Protein AF-A0A2G1XJP1-F1 (afdb_monomer_lite)

Secondary structure (DSSP, 8-state):
--SSS-EEEE-TTS-EEEE-----TT--SEEE-----SSHHHH-TT-------

Foldseek 3Di:
DPQQQWKWFQAPVRDTDTDGDDDDPPDPGDIDHDDDDPDPVRPVVVDDDDDPD

Organism: Streptomyces cinnamoneus (NCBI:txid53446)

Radius of gyration: 12.9 Å; chains: 1; bounding box: 23×26×33 Å

Structure (mmCIF, N/CA/C/O backbone):
data_AF-A0A2G1XJP1-F1
#
_entry.id   AF-A0A2G1XJP1-F1
#
loop_
_atom_site.group_PDB
_atom_site.id
_atom_site.type_symbol
_atom_site.label_atom_id
_atom_site.label_alt_id
_atom_site.label_comp_id
_atom_site.label_asym_id
_atom_site.label_entity_id
_atom_site.label_seq_id
_atom_site.pdbx_PDB_ins_code
_atom_site.Cartn_x
_atom_site.Cartn_y
_atom_site.Cartn_z
_atom_site.occupancy
_atom_site.B_iso_or_equiv
_atom_site.auth_seq_id
_atom_site.auth_comp_id
_atom_site.auth_asym_id
_atom_site.auth_atom_id
_atom_site.pdbx_PDB_model_num
ATOM 1 N N . MET A 1 1 ? -6.870 13.738 0.064 1.00 80.62 1 MET A N 1
ATOM 2 C CA . MET A 1 1 ? -5.600 13.487 0.773 1.00 80.62 1 MET A CA 1
ATOM 3 C C . MET A 1 1 ? -4.560 13.102 -0.251 1.00 80.62 1 MET A C 1
ATOM 5 O O . MET A 1 1 ? -4.945 12.581 -1.292 1.00 80.62 1 MET A O 1
ATOM 9 N N . ASP A 1 2 ? -3.294 13.381 0.021 1.00 89.00 2 ASP A N 1
ATOM 10 C CA . ASP A 1 2 ? -2.199 12.886 -0.807 1.00 89.00 2 ASP A CA 1
ATOM 11 C C . ASP A 1 2 ? -1.824 11.480 -0.323 1.00 89.00 2 ASP A C 1
ATOM 13 O O . ASP A 1 2 ? -1.360 11.313 0.802 1.00 89.00 2 ASP A O 1
ATOM 17 N N . LEU A 1 3 ? -2.090 10.473 -1.155 1.00 88.25 3 LEU A N 1
ATOM 18 C CA . LEU A 1 3 ? -1.854 9.063 -0.837 1.00 88.25 3 LEU A CA 1
ATOM 19 C C . LEU A 1 3 ? -0.373 8.687 -0.823 1.00 88.25 3 LEU A C 1
ATOM 21 O O . LEU A 1 3 ? -0.005 7.722 -0.161 1.00 88.25 3 LEU A O 1
ATOM 25 N N . PHE A 1 4 ? 0.464 9.433 -1.541 1.00 91.44 4 PHE A N 1
ATOM 26 C CA . PHE A 1 4 ? 1.906 9.200 -1.572 1.00 91.44 4 PHE A CA 1
ATOM 27 C C . PHE A 1 4 ? 2.599 9.852 -0.373 1.00 91.44 4 PHE A C 1
ATOM 29 O O . PHE A 1 4 ? 3.654 9.396 0.057 1.00 91.44 4 PHE A O 1
ATOM 36 N N . ALA A 1 5 ? 1.993 10.897 0.199 1.00 92.69 5 ALA A N 1
ATOM 37 C CA . ALA A 1 5 ? 2.513 11.598 1.371 1.00 92.69 5 ALA A CA 1
ATOM 38 C C . ALA A 1 5 ? 1.883 11.151 2.706 1.00 92.69 5 ALA A C 1
ATOM 40 O O . ALA A 1 5 ? 2.189 11.731 3.747 1.00 92.69 5 ALA A O 1
ATOM 41 N N . SER A 1 6 ? 0.969 10.175 2.705 1.00 93.62 6 SER A N 1
ATOM 42 C CA . SER A 1 6 ? 0.238 9.731 3.902 1.00 93.62 6 SER A CA 1
ATOM 43 C C . SER A 1 6 ? 0.149 8.215 3.983 1.00 93.62 6 SER A C 1
ATOM 45 O O . SER A 1 6 ? 0.040 7.534 2.967 1.00 93.62 6 SER A O 1
ATOM 47 N N . PHE A 1 7 ? 0.106 7.690 5.205 1.00 93.88 7 PHE A N 1
ATOM 48 C CA . PHE A 1 7 ? -0.384 6.331 5.430 1.00 93.88 7 PHE A CA 1
ATOM 49 C C . PHE A 1 7 ? -1.893 6.370 5.624 1.00 93.88 7 PHE A C 1
ATOM 51 O O . PHE A 1 7 ? -2.431 7.333 6.173 1.00 93.88 7 PHE A O 1
ATOM 58 N N . VAL A 1 8 ? -2.578 5.309 5.209 1.00 93.81 8 VAL A N 1
ATOM 59 C CA . VAL A 1 8 ? -3.989 5.109 5.542 1.00 93.81 8 VAL A CA 1
ATOM 60 C C . VAL A 1 8 ? -4.082 4.077 6.651 1.00 93.81 8 VAL A C 1
ATOM 62 O O . VAL A 1 8 ? -3.709 2.922 6.468 1.00 93.81 8 VAL A O 1
ATOM 65 N N . HIS A 1 9 ? -4.587 4.498 7.807 1.00 93.94 9 HIS A N 1
ATOM 66 C CA . HIS A 1 9 ? -4.885 3.612 8.922 1.00 93.94 9 HIS A CA 1
ATOM 67 C C . HIS A 1 9 ? -6.311 3.083 8.797 1.00 93.94 9 HIS A C 1
ATOM 69 O O . HIS A 1 9 ? -7.270 3.857 8.846 1.00 93.94 9 HIS A O 1
ATOM 75 N N . LEU A 1 10 ? -6.441 1.770 8.633 1.00 93.81 10 LEU A N 1
ATOM 76 C CA . LEU A 1 10 ? -7.711 1.056 8.616 1.00 93.81 10 LEU A CA 1
ATOM 77 C C . LEU A 1 10 ? -7.961 0.475 10.006 1.00 93.81 10 LEU A C 1
ATOM 79 O O . LEU A 1 10 ? -7.276 -0.450 10.454 1.00 93.81 10 LEU A O 1
ATOM 83 N N . ARG A 1 11 ? -8.943 1.045 10.699 1.00 92.88 11 ARG A N 1
ATOM 84 C CA . ARG A 1 11 ? -9.270 0.688 12.078 1.00 92.88 11 ARG A CA 1
ATOM 85 C C . ARG A 1 11 ? -10.199 -0.527 12.134 1.00 92.88 11 ARG A C 1
ATOM 87 O O . ARG A 1 11 ? -10.991 -0.727 11.212 1.00 92.88 11 ARG A O 1
ATOM 94 N N . PRO A 1 12 ? -10.185 -1.296 13.240 1.00 92.56 12 PRO A N 1
ATOM 95 C CA . PRO A 1 12 ? -11.082 -2.442 13.423 1.00 92.56 12 PRO A CA 1
ATOM 96 C C . PRO A 1 12 ? -12.580 -2.108 13.315 1.00 92.56 12 PRO A C 1
ATOM 98 O O . PRO A 1 12 ? -13.387 -2.980 13.014 1.00 92.56 12 PRO A O 1
ATOM 101 N N . ASP A 1 13 ? -12.959 -0.846 13.539 1.00 94.19 13 ASP A N 1
ATOM 102 C CA . ASP A 1 13 ? -14.335 -0.351 13.411 1.00 94.19 13 ASP A CA 1
ATOM 103 C C . ASP A 1 13 ? -14.736 0.023 11.969 1.00 94.19 13 ASP A C 1
ATOM 105 O O . ASP A 1 13 ? -15.823 0.555 11.741 1.00 94.19 13 ASP A O 1
ATOM 109 N N . GLY A 1 14 ? -13.864 -0.246 10.994 1.00 92.75 14 GLY A N 1
ATOM 110 C CA . GLY A 1 14 ? -14.095 0.016 9.576 1.00 92.75 14 GLY A CA 1
ATOM 111 C C . GLY A 1 14 ? -13.808 1.454 9.141 1.00 92.75 14 GLY A C 1
ATOM 112 O O . GLY A 1 14 ? -14.022 1.785 7.975 1.00 92.75 14 GLY A O 1
ATOM 113 N N . ARG A 1 15 ? -13.319 2.328 10.033 1.00 95.00 15 ARG A N 1
ATOM 114 C CA . ARG A 1 15 ? -12.907 3.685 9.646 1.00 95.00 15 ARG A CA 1
ATOM 115 C C . ARG A 1 15 ? -11.533 3.684 8.984 1.00 95.00 15 ARG A C 1
ATOM 117 O O . ARG A 1 15 ? -10.627 2.972 9.407 1.00 95.00 15 ARG A O 1
ATOM 124 N N . ALA A 1 16 ? -11.377 4.558 7.995 1.00 94.00 16 ALA A N 1
ATOM 125 C CA . ALA A 1 16 ? -10.107 4.856 7.348 1.00 94.00 16 ALA A CA 1
ATOM 126 C C . ALA A 1 16 ? -9.687 6.295 7.671 1.00 94.00 16 ALA A C 1
ATOM 128 O O . ALA A 1 16 ? -10.496 7.217 7.534 1.00 94.00 16 ALA A O 1
ATOM 129 N N . GLN A 1 17 ? -8.437 6.496 8.085 1.00 93.81 17 GLN A N 1
ATOM 130 C CA . GLN A 1 17 ? -7.890 7.820 8.386 1.00 93.81 17 GLN A CA 1
ATOM 131 C C . GLN A 1 17 ? -6.510 8.000 7.748 1.00 93.81 17 GLN A C 1
ATOM 133 O O . GLN A 1 17 ? -5.684 7.094 7.791 1.00 93.81 17 GLN A O 1
ATOM 138 N N . ALA A 1 18 ? -6.268 9.172 7.157 1.00 94.44 18 ALA A N 1
ATOM 139 C CA . ALA A 1 18 ? -4.943 9.562 6.686 1.00 94.44 18 ALA A CA 1
ATOM 140 C C . ALA A 1 18 ? -4.09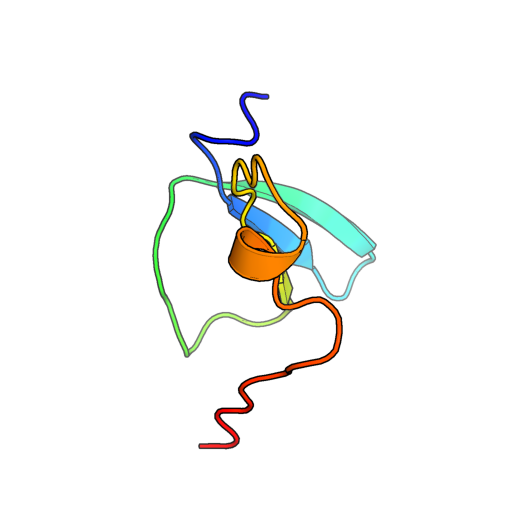0 10.031 7.864 1.00 94.44 18 ALA A C 1
ATOM 142 O O . ALA A 1 18 ? -4.534 10.879 8.638 1.00 94.44 18 ALA A O 1
ATOM 143 N N . GLU A 1 19 ? -2.877 9.511 7.966 1.00 92.38 19 GLU A N 1
ATOM 144 C CA . GLU A 1 19 ? -1.935 9.819 9.036 1.00 92.38 19 GLU A CA 1
ATOM 145 C C . GLU A 1 19 ? -0.563 10.165 8.458 1.00 92.38 19 GLU A C 1
ATOM 147 O O . GLU A 1 19 ? -0.212 9.775 7.337 1.00 92.38 19 GLU A O 1
ATOM 152 N N . GLN A 1 20 ? 0.238 10.875 9.253 1.00 91.38 20 GLN A N 1
ATOM 153 C CA . GLN A 1 20 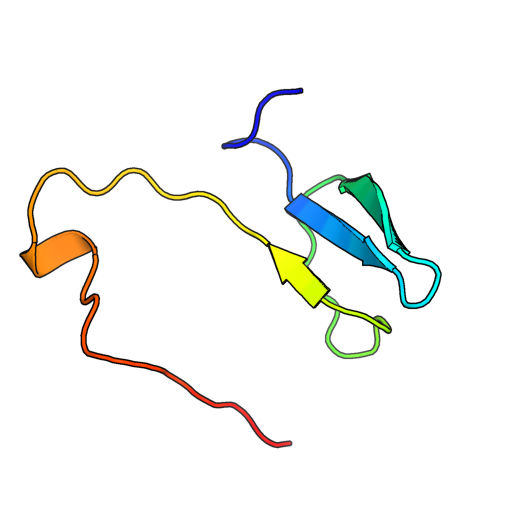? 1.642 11.074 8.923 1.00 91.38 20 GLN A CA 1
ATOM 154 C C . GLN A 1 20 ? 2.358 9.708 8.881 1.00 91.38 20 GLN A C 1
ATOM 156 O O . GLN A 1 20 ? 2.135 8.892 9.782 1.00 91.38 20 GLN A O 1
ATOM 161 N N . PRO A 1 21 ? 3.204 9.442 7.866 1.00 89.12 21 PRO A N 1
ATOM 162 C CA . PRO A 1 21 ? 3.942 8.188 7.761 1.00 89.12 21 PRO A CA 1
ATOM 163 C C . PRO A 1 21 ? 4.773 7.903 9.015 1.00 89.12 21 PRO A C 1
ATOM 165 O O . PRO A 1 21 ? 5.686 8.657 9.353 1.00 89.12 21 PRO A O 1
ATOM 168 N N . ALA A 1 22 ? 4.448 6.810 9.700 1.00 86.56 22 ALA A N 1
ATOM 169 C CA . ALA A 1 22 ? 5.183 6.311 10.852 1.00 86.56 22 ALA A CA 1
ATOM 170 C C . ALA A 1 22 ? 5.027 4.789 10.924 1.00 86.56 22 ALA A C 1
ATOM 172 O O . ALA A 1 22 ? 3.903 4.277 10.956 1.00 86.56 22 ALA A O 1
ATOM 173 N N . PHE A 1 23 ? 6.159 4.087 10.951 1.00 82.88 23 PHE A N 1
ATOM 174 C CA . PHE A 1 23 ? 6.197 2.660 11.243 1.00 82.88 23 PHE A CA 1
ATOM 175 C C . PHE A 1 23 ? 6.089 2.471 12.752 1.00 82.88 23 PHE A C 1
ATOM 177 O O . PHE A 1 23 ? 6.937 2.943 13.508 1.00 82.88 23 PHE A O 1
ATOM 184 N N . ASP A 1 24 ? 5.012 1.823 13.168 1.00 85.50 24 ASP A N 1
ATOM 185 C CA . ASP A 1 24 ? 4.642 1.616 14.561 1.00 85.50 24 ASP A CA 1
ATOM 186 C C . ASP A 1 24 ? 4.079 0.200 14.666 1.00 85.50 24 ASP A C 1
ATOM 188 O O . ASP A 1 24 ? 2.923 -0.040 14.321 1.00 85.50 24 ASP A O 1
ATOM 192 N N . VAL A 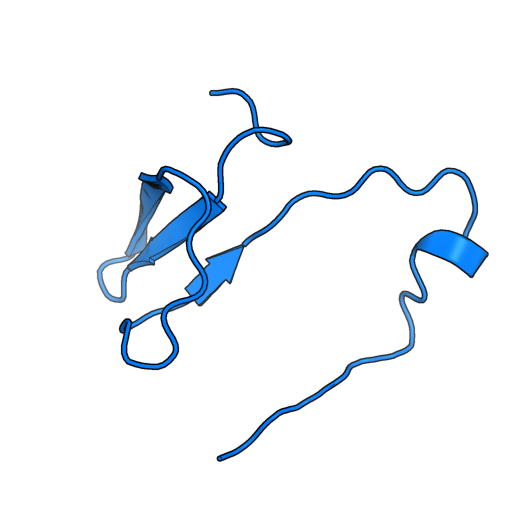1 25 ? 4.942 -0.744 15.045 1.00 80.75 25 VAL A N 1
ATOM 193 C CA . VAL A 1 25 ? 4.624 -2.183 15.071 1.00 80.75 25 VAL A CA 1
ATOM 194 C C . VAL A 1 25 ? 3.585 -2.540 16.134 1.00 80.75 25 VAL A C 1
ATOM 196 O O . VAL A 1 25 ? 2.890 -3.537 15.997 1.00 80.75 25 VAL A O 1
ATOM 199 N N . GLU A 1 26 ? 3.415 -1.685 17.144 1.00 85.69 26 GLU A N 1
ATOM 200 C CA . GLU A 1 26 ? 2.433 -1.868 18.217 1.00 85.69 26 GLU A CA 1
ATOM 201 C C . GLU A 1 26 ? 1.052 -1.300 17.850 1.00 85.69 26 GLU A C 1
ATOM 203 O O . GLU A 1 26 ? 0.109 -1.354 18.644 1.00 85.69 26 GLU A O 1
ATOM 208 N N . ARG A 1 27 ? 0.910 -0.691 16.666 1.00 84.81 27 ARG A N 1
ATOM 209 C CA . ARG A 1 27 ? -0.341 -0.057 16.253 1.00 84.81 27 ARG A CA 1
ATOM 210 C C . ARG A 1 27 ? -1.359 -1.099 15.798 1.00 84.81 27 ARG A C 1
ATOM 212 O O . ARG A 1 27 ? -1.175 -1.758 14.782 1.00 84.81 27 ARG A O 1
ATOM 219 N N . ASP A 1 28 ? -2.502 -1.133 16.478 1.00 89.06 28 ASP A N 1
ATOM 220 C CA . ASP A 1 28 ? -3.646 -1.958 16.078 1.00 89.06 28 ASP A CA 1
ATOM 221 C C . ASP A 1 28 ? -4.163 -1.630 14.668 1.00 89.06 28 ASP A C 1
ATOM 223 O O . ASP A 1 28 ? -4.244 -0.466 14.270 1.00 89.06 28 ASP A O 1
ATOM 227 N N . GLY A 1 29 ? -4.665 -2.642 13.960 1.00 89.81 29 GLY A N 1
ATOM 228 C CA . GLY A 1 29 ? -5.299 -2.494 12.647 1.00 89.81 29 GLY A CA 1
ATOM 229 C C . GLY A 1 29 ? -4.309 -2.579 11.486 1.00 89.81 29 GLY A C 1
ATOM 230 O O . GLY A 1 29 ? -3.197 -3.070 11.638 1.00 89.81 29 GLY A O 1
ATOM 231 N N . TRP A 1 30 ? -4.729 -2.132 10.302 1.00 91.81 30 TRP A N 1
ATOM 232 C CA . TRP A 1 30 ? -3.895 -2.206 9.098 1.00 91.81 30 TRP A CA 1
ATOM 233 C C . TRP A 1 30 ? -3.375 -0.829 8.706 1.00 91.81 30 TRP A C 1
ATOM 235 O O . TRP A 1 30 ? -4.110 0.160 8.747 1.00 91.81 30 TRP A O 1
ATOM 245 N N . GLN A 1 31 ? -2.121 -0.774 8.267 1.00 91.75 31 GLN A N 1
ATOM 246 C CA . GLN A 1 31 ? -1.550 0.394 7.605 1.00 91.75 31 GLN A CA 1
ATOM 247 C C . GLN A 1 31 ? -1.422 0.113 6.106 1.00 91.75 31 GLN A C 1
ATOM 249 O O . GLN A 1 31 ? -0.895 -0.921 5.704 1.00 91.75 31 GLN A O 1
ATOM 254 N N . LEU A 1 32 ? -1.901 1.040 5.279 1.00 91.69 32 LEU A N 1
ATOM 255 C CA . LEU A 1 32 ? -1.747 1.006 3.829 1.00 91.69 32 LEU A CA 1
ATOM 256 C C . LEU A 1 32 ? -0.820 2.143 3.389 1.00 9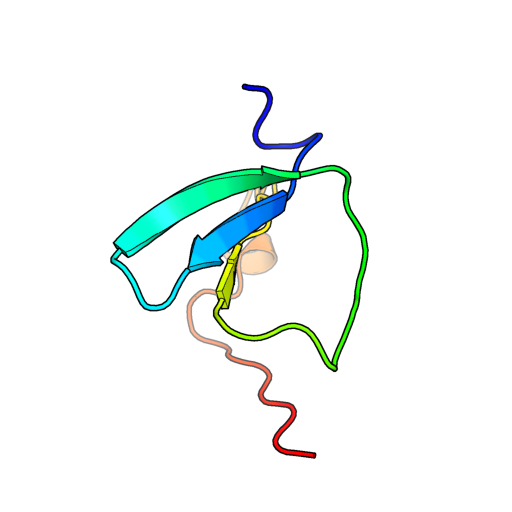1.69 32 LEU A C 1
ATOM 258 O O . LEU A 1 32 ? -1.051 3.308 3.727 1.00 91.69 32 LEU A O 1
ATOM 262 N N . MET A 1 33 ? 0.200 1.791 2.608 1.00 92.19 33 MET A N 1
ATOM 263 C CA . MET A 1 33 ? 1.116 2.719 1.944 1.00 92.19 33 MET A CA 1
ATOM 264 C C . MET A 1 33 ? 0.915 2.653 0.431 1.00 92.19 33 MET A C 1
ATOM 266 O O . MET A 1 33 ? 0.577 1.599 -0.106 1.00 92.19 33 MET A O 1
ATOM 270 N N . THR A 1 34 ? 1.135 3.774 -0.254 1.00 91.88 34 THR A N 1
ATOM 271 C CA . THR A 1 34 ? 1.034 3.853 -1.715 1.00 91.88 34 THR A CA 1
ATOM 272 C C . THR A 1 34 ? 2.409 4.082 -2.326 1.00 91.88 34 THR A C 1
ATOM 274 O O . THR A 1 34 ? 3.122 4.999 -1.923 1.00 91.88 34 THR A O 1
ATOM 277 N N . PHE A 1 35 ? 2.745 3.285 -3.337 1.00 89.38 35 PHE A N 1
ATOM 278 C CA . PHE A 1 35 ? 3.966 3.416 -4.128 1.00 89.38 35 PHE A CA 1
ATOM 279 C C . PHE A 1 35 ? 3.620 3.616 -5.604 1.00 89.38 35 PHE A C 1
ATOM 281 O O . PHE A 1 35 ? 2.555 3.203 -6.063 1.00 89.38 35 PHE A O 1
ATOM 288 N N . HIS A 1 36 ? 4.521 4.256 -6.347 1.00 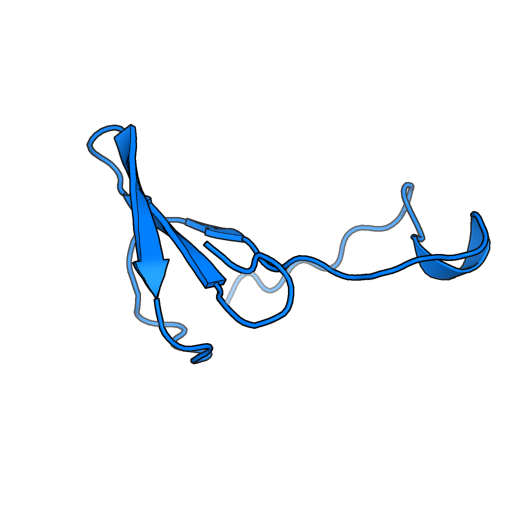90.94 36 HIS A N 1
ATOM 289 C CA . HIS A 1 36 ? 4.443 4.333 -7.802 1.00 90.94 36 HIS A CA 1
ATOM 290 C C . HIS A 1 36 ? 5.326 3.236 -8.402 1.00 90.94 36 HIS A C 1
ATOM 292 O O . HIS A 1 36 ? 6.548 3.322 -8.300 1.00 90.94 36 HIS A O 1
ATOM 298 N N . GLY A 1 37 ? 4.707 2.227 -9.014 1.00 91.94 37 GLY A N 1
ATOM 299 C CA . GLY A 1 37 ? 5.391 1.241 -9.851 1.00 91.94 37 GLY A CA 1
ATOM 300 C C . GLY A 1 37 ? 5.186 1.582 -11.323 1.00 91.94 37 GLY A C 1
ATOM 301 O O . GLY A 1 37 ? 4.064 1.888 -11.725 1.00 91.94 37 GLY A O 1
ATOM 302 N N . GLU A 1 38 ? 6.255 1.563 -12.116 1.00 94.12 38 GLU A N 1
ATOM 303 C CA . GLU A 1 38 ? 6.183 1.844 -13.557 1.00 94.12 38 GLU A CA 1
ATOM 304 C C . GLU A 1 38 ? 6.023 0.553 -14.369 1.00 94.12 38 GLU A C 1
ATOM 306 O O . GLU A 1 38 ? 5.388 0.539 -15.424 1.00 94.12 38 GLU A O 1
ATOM 311 N N . THR A 1 39 ? 6.566 -0.547 -13.855 1.00 92.62 39 THR A N 1
ATOM 312 C CA . THR A 1 39 ? 6.594 -1.854 -14.501 1.00 92.62 39 THR A CA 1
ATOM 313 C C . THR A 1 39 ? 6.110 -2.948 -13.555 1.00 92.62 39 THR A C 1
ATOM 315 O O . THR A 1 39 ? 6.142 -2.800 -12.333 1.00 92.62 39 THR A O 1
ATOM 318 N N . ASP A 1 40 ? 5.721 -4.095 -14.112 1.00 86.94 40 ASP A N 1
ATOM 319 C CA . ASP A 1 40 ? 5.339 -5.271 -13.315 1.00 86.94 40 ASP A CA 1
ATOM 320 C C . ASP A 1 40 ? 6.462 -5.720 -12.366 1.00 86.94 40 ASP A C 1
ATOM 322 O O . ASP A 1 40 ? 6.197 -6.209 -11.266 1.00 86.94 40 ASP A O 1
ATOM 326 N N . ALA A 1 41 ? 7.719 -5.508 -12.770 1.00 87.62 41 ALA A N 1
ATOM 327 C CA . ALA A 1 41 ? 8.880 -5.814 -11.948 1.00 87.62 41 ALA A CA 1
ATOM 328 C C . ALA A 1 41 ? 8.989 -4.910 -10.710 1.00 87.62 41 ALA A C 1
ATOM 330 O O . ALA A 1 41 ? 9.573 -5.351 -9.735 1.00 87.62 41 ALA A O 1
ATOM 331 N N . ASP A 1 42 ? 8.419 -3.700 -10.719 1.00 88.44 42 ASP A N 1
ATOM 332 C CA . ASP A 1 42 ? 8.431 -2.796 -9.558 1.00 88.44 42 ASP A CA 1
ATOM 333 C C . ASP A 1 42 ? 7.345 -3.151 -8.533 1.00 88.44 42 ASP A C 1
ATOM 335 O O . ASP A 1 42 ? 7.468 -2.837 -7.350 1.00 88.44 42 ASP A O 1
ATOM 339 N N . VAL A 1 43 ? 6.250 -3.769 -8.990 1.00 86.19 43 VAL A N 1
ATOM 340 C CA . VAL A 1 43 ? 5.089 -4.086 -8.145 1.00 86.19 43 VAL A CA 1
ATOM 341 C C . VAL A 1 43 ? 5.265 -5.424 -7.430 1.00 86.19 43 VAL A C 1
ATOM 343 O O . VAL A 1 43 ? 4.720 -5.591 -6.343 1.00 86.19 43 VAL A O 1
ATOM 346 N N . HIS A 1 44 ? 6.006 -6.371 -8.024 1.00 86.44 44 HIS A N 1
ATOM 347 C CA . HIS A 1 44 ? 6.191 -7.726 -7.486 1.00 86.44 44 HIS A CA 1
ATOM 348 C C . HIS A 1 44 ? 4.862 -8.356 -7.019 1.00 86.44 44 HIS A C 1
ATOM 350 O O . HIS A 1 44 ? 4.7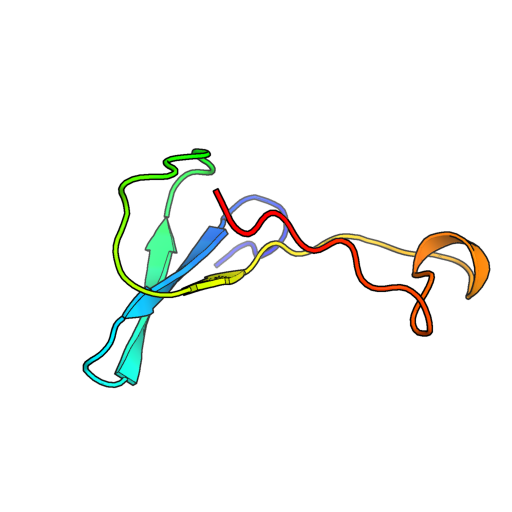74 -8.911 -5.928 1.00 86.44 44 HIS A O 1
ATOM 356 N N . ALA A 1 45 ? 3.797 -8.219 -7.822 1.00 82.88 45 ALA A N 1
ATOM 357 C CA . ALA A 1 45 ? 2.413 -8.487 -7.403 1.00 82.88 45 ALA A CA 1
ATOM 358 C C . ALA A 1 45 ? 2.137 -9.943 -6.968 1.00 82.88 45 ALA A C 1
ATOM 360 O O . ALA A 1 45 ? 1.103 -10.235 -6.365 1.00 82.88 45 ALA A O 1
ATOM 361 N N . ASP A 1 46 ? 3.038 -10.862 -7.303 1.00 88.25 46 ASP A N 1
ATOM 362 C CA . ASP A 1 46 ? 3.014 -12.276 -6.945 1.00 88.25 46 ASP A CA 1
ATOM 363 C C . ASP A 1 46 ? 3.856 -12.613 -5.699 1.00 88.25 46 ASP A C 1
ATOM 365 O O . ASP A 1 46 ? 3.858 -13.764 -5.256 1.00 88.25 46 ASP A O 1
ATOM 369 N N . HIS A 1 47 ? 4.530 -11.626 -5.100 1.00 85.25 47 HIS A N 1
ATOM 370 C CA . HIS A 1 47 ? 5.375 -11.785 -3.923 1.00 85.25 47 HIS A CA 1
ATOM 371 C C . HIS A 1 47 ? 4.796 -11.068 -2.698 1.00 85.25 47 HIS A C 1
ATOM 373 O O . HIS A 1 47 ? 4.399 -9.908 -2.756 1.00 85.25 47 HIS A O 1
ATOM 379 N N . TRP A 1 48 ? 4.795 -11.763 -1.560 1.00 85.38 48 TRP A N 1
ATOM 380 C CA . TRP A 1 48 ? 4.386 -11.217 -0.269 1.00 85.38 48 TRP A CA 1
ATOM 381 C C . TRP A 1 48 ? 5.497 -11.439 0.751 1.00 85.38 48 TRP A C 1
ATOM 383 O O . TRP A 1 48 ? 5.950 -12.570 0.933 1.00 85.38 48 TRP A O 1
ATOM 393 N N . GLU A 1 49 ? 5.888 -10.374 1.446 1.00 85.38 49 GLU A N 1
ATOM 394 C CA . GLU A 1 49 ? 6.744 -10.450 2.627 1.00 85.38 49 GLU A CA 1
ATOM 395 C C . GLU A 1 49 ? 5.863 -10.463 3.885 1.00 85.38 49 GLU A C 1
ATOM 397 O O . GLU A 1 49 ? 4.925 -9.675 4.012 1.00 85.38 49 GLU A O 1
ATOM 402 N N . VAL A 1 50 ? 6.121 -11.401 4.800 1.00 84.38 50 VAL A N 1
ATOM 403 C CA . VAL A 1 50 ? 5.343 -11.584 6.033 1.00 84.38 50 VAL A CA 1
ATOM 404 C C . VAL A 1 50 ? 6.298 -11.541 7.219 1.00 84.38 50 VAL A C 1
ATOM 406 O O . VAL A 1 50 ? 7.216 -12.357 7.297 1.00 84.38 50 VAL A O 1
ATOM 409 N N . HIS A 1 51 ? 6.045 -10.631 8.159 1.00 79.38 51 HIS A N 1
ATOM 410 C CA . HIS A 1 51 ? 6.766 -10.522 9.429 1.00 79.38 51 HIS A CA 1
ATOM 411 C C . HIS A 1 51 ? 5.814 -10.916 10.572 1.00 79.38 51 HIS A C 1
ATOM 413 O O . HIS A 1 51 ? 4.982 -10.105 10.968 1.00 79.38 51 HIS A O 1
ATOM 419 N N . PRO A 1 52 ? 5.843 -12.178 11.037 1.00 76.44 52 PRO A N 1
ATOM 420 C CA . PRO A 1 52 ? 4.879 -12.704 12.008 1.00 76.44 52 PRO A CA 1
ATOM 421 C C . PRO A 1 52 ? 5.230 -12.431 13.485 1.00 76.44 52 PRO A C 1
ATOM 423 O O . PRO A 1 52 ? 4.523 -12.942 14.354 1.00 76.44 52 PRO A O 1
ATOM 426 N N . GLU A 1 53 ? 6.316 -11.703 13.764 1.00 69.88 53 GLU A N 1
ATOM 427 C CA . GLU A 1 53 ? 6.854 -11.434 15.110 1.00 69.88 53 GLU A CA 1
ATOM 428 C C . GLU A 1 53 ? 6.574 -10.006 15.577 1.00 69.88 53 GLU A C 1
ATOM 430 O O . GLU A 1 53 ? 6.734 -9.080 14.747 1.00 69.88 53 GLU A O 1
#

pLDDT: mean 88.86, std 5.12, range [69.88, 95.0]

Sequence (53 aa):
MDLFASFVHLRPDGRAQAEQPAFDVERDGWQLMTFHGETDADVHADHWEVHPE